Protein AF-A0A7V9EEK0-F1 (afdb_monomer_lite)

Radius of gyration: 35.32 Å; chains: 1; bounding box: 116×61×82 Å

Foldseek 3Di:
DDPVVVVVCVVVVVVVVVVVVVPDDPLCPVLVVLLVQLVVLCLLVVLVVCLVVDDDDVRNVVSVVSNVVSVCSNVVSVVVSVVSVVVVDDDPDPDPDPPDDDDDDDDDDDDDDDDDDDDDDDDDDDDDDDDDDDDDDDDDDDDDDDDDDDDDDDDDD

pLDDT: mean 72.4, std 27.52, range [26.73, 98.38]

Secondary structure (DSSP, 8-state):
--HHHHHHHHHHHHHHHHHHHTTS-GGGHHHHHHHHHHHHTTHHHHHHHHTTT--SHHHHHHHHHHHHHHHHHHHHHHHHHHHHHHTTSPPPPPPPPP--PPPP-----------------------------------------------------

Structure (mmCIF, N/CA/C/O backbone):
data_AF-A0A7V9EEK0-F1
#
_entry.id   AF-A0A7V9EEK0-F1
#
loop_
_atom_site.group_PDB
_atom_site.id
_atom_site.type_symbol
_atom_site.label_atom_id
_atom_site.label_alt_id
_atom_site.label_comp_id
_atom_site.label_asym_id
_atom_site.label_entity_id
_atom_site.label_seq_id
_atom_site.pdbx_PDB_ins_code
_atom_site.Cartn_x
_atom_site.Cartn_y
_atom_site.Cartn_z
_atom_site.occupancy
_atom_site.B_iso_or_equiv
_atom_site.auth_seq_id
_atom_site.auth_comp_id
_atom_site.auth_asym_id
_atom_site.auth_atom_id
_atom_site.pdbx_PDB_model_num
ATOM 1 N N . MET A 1 1 ? 1.071 17.634 -13.348 1.00 85.44 1 MET A N 1
ATOM 2 C CA . MET A 1 1 ? 1.020 18.712 -12.341 1.00 85.44 1 MET A CA 1
ATOM 3 C C . MET A 1 1 ? 2.396 19.355 -12.328 1.00 85.44 1 MET A C 1
ATOM 5 O O . MET A 1 1 ? 3.313 18.774 -12.892 1.00 85.44 1 MET A O 1
ATOM 9 N N . ASP A 1 2 ? 2.545 20.562 -11.810 1.00 95.94 2 ASP A N 1
ATOM 10 C CA . ASP A 1 2 ? 3.859 21.163 -11.578 1.00 95.94 2 ASP A CA 1
ATOM 11 C C . ASP A 1 2 ? 4.469 20.650 -10.260 1.00 95.94 2 ASP A C 1
ATOM 13 O O . ASP A 1 2 ? 3.749 20.216 -9.359 1.00 95.94 2 ASP A O 1
ATOM 17 N N . LEU A 1 3 ? 5.802 20.706 -10.142 1.00 96.94 3 LEU A N 1
ATOM 18 C CA . LEU A 1 3 ? 6.553 20.163 -8.998 1.00 96.94 3 LEU A CA 1
ATOM 19 C C . LEU A 1 3 ? 6.082 20.736 -7.651 1.00 96.94 3 LEU A C 1
ATOM 21 O O . LEU A 1 3 ? 6.013 20.016 -6.656 1.00 96.94 3 LEU A O 1
ATOM 25 N N . LEU A 1 4 ? 5.736 22.028 -7.614 1.00 97.50 4 LEU A N 1
ATOM 26 C CA . LEU A 1 4 ? 5.205 22.667 -6.408 1.00 97.50 4 LEU A CA 1
ATOM 27 C C . LEU A 1 4 ? 3.888 22.024 -5.967 1.00 97.50 4 LEU A C 1
ATOM 29 O O . LEU A 1 4 ? 3.700 21.787 -4.775 1.00 97.50 4 LEU A O 1
ATOM 33 N N . THR A 1 5 ? 3.008 21.688 -6.911 1.00 97.50 5 THR A N 1
ATOM 34 C CA . THR A 1 5 ? 1.750 20.994 -6.618 1.00 97.50 5 THR A CA 1
ATOM 35 C C . THR A 1 5 ? 1.994 19.561 -6.147 1.00 97.50 5 THR A C 1
ATOM 37 O O . THR A 1 5 ? 1.349 19.125 -5.200 1.00 97.50 5 THR A O 1
ATOM 40 N N . GLU A 1 6 ? 2.942 18.830 -6.739 1.00 97.12 6 GLU A N 1
ATOM 41 C CA . GLU A 1 6 ? 3.287 17.462 -6.308 1.00 97.12 6 GLU A CA 1
ATOM 42 C C . GLU A 1 6 ? 3.819 17.434 -4.869 1.00 97.12 6 GLU A C 1
ATOM 44 O O . GLU A 1 6 ? 3.372 16.629 -4.051 1.00 97.12 6 GLU A O 1
ATOM 49 N N . ILE A 1 7 ? 4.714 18.368 -4.534 1.00 98.19 7 ILE A N 1
ATOM 50 C CA . ILE A 1 7 ? 5.227 18.542 -3.171 1.00 98.19 7 ILE A CA 1
ATOM 51 C C . ILE A 1 7 ? 4.104 18.971 -2.223 1.00 98.19 7 ILE A C 1
ATOM 53 O O . ILE A 1 7 ? 4.004 18.440 -1.118 1.00 98.19 7 ILE A O 1
ATOM 57 N N . ALA A 1 8 ? 3.231 19.892 -2.640 1.00 97.75 8 ALA A N 1
ATOM 58 C CA . ALA A 1 8 ? 2.092 20.309 -1.828 1.00 97.75 8 ALA A CA 1
ATOM 59 C C . ALA A 1 8 ? 1.155 19.130 -1.521 1.00 97.75 8 ALA A C 1
ATOM 61 O O . ALA A 1 8 ? 0.773 18.946 -0.367 1.00 97.75 8 ALA A O 1
ATOM 62 N N . VAL A 1 9 ? 0.831 18.293 -2.514 1.00 97.69 9 VAL A N 1
ATOM 63 C CA . VAL A 1 9 ? 0.007 17.085 -2.330 1.00 97.69 9 VAL A CA 1
ATOM 64 C C . VAL A 1 9 ? 0.696 16.080 -1.408 1.00 97.69 9 VAL A C 1
ATOM 66 O O . VAL A 1 9 ? 0.040 15.533 -0.524 1.00 97.69 9 VAL A O 1
ATOM 69 N N . LEU A 1 10 ? 2.006 15.865 -1.562 1.00 97.62 10 LEU A N 1
ATOM 70 C CA . LEU A 1 10 ? 2.782 14.987 -0.683 1.00 97.62 10 LEU A CA 1
ATOM 71 C C . LEU A 1 10 ? 2.722 15.458 0.776 1.00 97.62 10 LEU A C 1
ATOM 73 O O . LEU A 1 10 ? 2.404 14.672 1.668 1.00 97.62 10 LEU A O 1
ATOM 77 N N . ILE A 1 11 ? 3.005 16.741 1.016 1.00 98.38 11 ILE A N 1
ATOM 78 C CA . ILE A 1 11 ? 3.042 17.324 2.360 1.00 98.38 11 ILE A CA 1
ATOM 79 C C . ILE A 1 11 ? 1.647 17.304 2.986 1.00 98.38 11 ILE A C 1
ATOM 81 O O . ILE A 1 11 ? 1.478 16.791 4.091 1.00 98.38 11 ILE A O 1
ATOM 85 N N . LEU A 1 12 ? 0.631 17.814 2.284 1.00 98.38 12 LEU A N 1
ATOM 86 C CA . LEU A 1 12 ? -0.741 17.836 2.794 1.00 98.38 12 LEU A CA 1
ATOM 87 C C . LEU A 1 12 ? -1.280 16.420 3.023 1.00 98.38 12 LEU A C 1
ATOM 89 O O . LEU A 1 12 ? -1.908 16.170 4.049 1.00 98.38 12 LEU A O 1
ATOM 93 N N . GLY A 1 13 ? -0.989 15.480 2.122 1.00 98.06 13 GLY A N 1
ATOM 94 C CA . GLY A 1 13 ? -1.340 14.072 2.288 1.00 98.06 13 GLY A CA 1
ATOM 95 C C . GLY A 1 13 ? -0.696 13.447 3.528 1.00 98.06 13 GLY A C 1
ATOM 96 O O . GLY A 1 13 ? -1.374 12.748 4.279 1.00 98.06 13 GLY A O 1
ATOM 97 N N . ALA A 1 14 ? 0.580 13.746 3.795 1.00 97.88 14 ALA A N 1
ATOM 98 C CA . ALA A 1 14 ? 1.273 13.285 4.996 1.00 97.88 14 ALA A CA 1
ATOM 99 C C . ALA A 1 14 ? 0.660 13.865 6.284 1.00 97.88 14 ALA A C 1
ATOM 101 O O . ALA A 1 14 ? 0.422 13.116 7.232 1.00 97.88 14 ALA A O 1
ATOM 102 N N . PHE A 1 15 ? 0.335 15.165 6.306 1.00 98.25 15 PHE A N 1
ATOM 103 C CA . PHE A 1 15 ? -0.361 15.795 7.437 1.00 98.25 15 PHE A CA 1
ATOM 104 C C . PHE A 1 15 ? -1.730 15.161 7.697 1.00 98.25 15 PHE A C 1
ATOM 106 O O . PHE A 1 15 ? -2.058 14.853 8.842 1.00 98.25 15 PHE A O 1
ATOM 113 N N . VAL A 1 16 ? -2.516 14.915 6.644 1.00 98.12 16 VAL A N 1
ATOM 114 C CA . VAL A 1 16 ? -3.809 14.225 6.765 1.00 98.12 16 VAL A CA 1
ATOM 115 C C . VAL A 1 16 ? -3.617 12.811 7.317 1.00 98.12 16 VAL A C 1
ATOM 117 O O . VAL A 1 16 ? -4.344 12.409 8.223 1.00 98.12 16 VAL A O 1
ATOM 120 N N . GLY A 1 17 ? -2.618 12.071 6.828 1.00 96.06 17 GLY A N 1
ATOM 121 C CA . GLY A 1 17 ? -2.284 10.743 7.345 1.00 96.06 17 GLY A CA 1
ATOM 122 C C . GLY A 1 17 ? -1.957 10.759 8.841 1.00 96.06 17 GLY A C 1
ATOM 123 O O . GLY A 1 17 ? -2.509 9.960 9.597 1.00 96.06 17 GLY A O 1
ATOM 124 N N . PHE A 1 18 ? -1.122 11.702 9.282 1.00 96.94 18 PHE A N 1
ATOM 125 C CA . PHE A 1 18 ? -0.769 11.878 10.692 1.00 96.94 18 PHE A CA 1
ATOM 126 C C . PHE A 1 18 ? -1.993 12.178 11.570 1.00 96.94 18 PHE A C 1
ATOM 128 O O . PHE A 1 18 ? -2.198 11.525 12.596 1.00 96.94 18 PHE A O 1
ATOM 135 N N . GLU A 1 19 ? -2.837 13.122 11.154 1.00 97.44 19 GLU A N 1
ATOM 136 C CA . GLU A 1 19 ? -4.016 13.544 11.916 1.00 97.44 19 GLU A CA 1
ATOM 137 C C . GLU A 1 19 ? -5.056 12.420 12.051 1.00 97.44 19 GLU A C 1
ATOM 139 O O . GLU A 1 19 ? -5.688 12.265 13.098 1.00 97.44 19 GLU A O 1
ATOM 144 N N . VAL A 1 20 ? -5.238 11.621 10.994 1.00 96.50 20 VAL A N 1
ATOM 145 C CA . VAL A 1 20 ? -6.176 10.490 10.988 1.00 96.50 20 VAL A CA 1
ATOM 146 C C . VAL A 1 20 ? -5.670 9.352 11.877 1.00 96.50 20 VAL A C 1
ATOM 148 O O . VAL A 1 20 ? -6.438 8.826 12.684 1.00 96.50 20 VAL A O 1
ATOM 151 N N . ILE A 1 21 ? -4.387 8.984 11.775 1.00 95.50 21 ILE A N 1
ATOM 152 C CA . ILE A 1 21 ? -3.801 7.894 12.575 1.00 95.50 21 ILE A CA 1
ATOM 153 C C . ILE A 1 21 ? -3.747 8.266 14.062 1.00 95.50 21 ILE A C 1
ATOM 155 O O . ILE A 1 21 ? -3.970 7.412 14.913 1.00 95.50 21 ILE A O 1
ATOM 159 N N . SER A 1 22 ? -3.538 9.540 14.396 1.00 96.00 22 SER A N 1
ATOM 160 C CA . SER A 1 22 ? -3.490 9.999 15.793 1.00 96.00 22 SER A CA 1
ATOM 161 C C . SER A 1 22 ? -4.825 9.861 16.544 1.00 96.00 22 SER A C 1
ATOM 163 O O . SER A 1 22 ? -4.856 9.981 17.766 1.00 96.00 22 SER A O 1
ATOM 165 N N . LYS A 1 23 ? -5.937 9.612 15.838 1.00 96.38 23 LYS A N 1
ATOM 166 C CA . LYS A 1 23 ? -7.296 9.554 16.409 1.00 96.38 23 LYS A CA 1
ATOM 167 C C . LYS A 1 23 ? -7.901 8.153 16.457 1.00 96.38 23 LYS A C 1
ATOM 169 O O . LYS A 1 23 ? -9.058 8.012 16.855 1.00 96.38 23 LYS A O 1
ATOM 174 N N . ILE A 1 24 ? -7.172 7.119 16.038 1.00 95.50 24 ILE A N 1
ATOM 175 C CA . ILE A 1 24 ? -7.690 5.749 16.106 1.00 95.50 24 ILE A CA 1
ATOM 176 C C . ILE A 1 24 ? -7.543 5.161 17.522 1.00 95.50 24 ILE A C 1
ATOM 178 O O . ILE A 1 24 ? -6.525 5.379 18.173 1.00 95.50 24 ILE A O 1
ATOM 182 N N . PRO A 1 25 ? -8.537 4.404 18.022 1.00 94.38 25 PRO A N 1
ATOM 183 C CA . PRO A 1 25 ? -8.457 3.757 19.329 1.00 94.38 25 PRO A CA 1
ATOM 184 C C . PRO A 1 25 ? -7.437 2.611 19.332 1.00 94.38 25 PRO A C 1
ATOM 186 O O . PRO A 1 25 ? -7.226 1.951 18.312 1.00 94.38 25 PRO A O 1
ATOM 189 N N . ASN A 1 26 ? -6.893 2.291 20.512 1.00 92.56 26 ASN A N 1
ATOM 190 C CA . ASN A 1 26 ? -5.838 1.280 20.651 1.00 92.56 26 ASN A CA 1
ATOM 191 C C . ASN A 1 26 ? -6.232 -0.114 20.139 1.00 92.56 26 ASN A C 1
ATOM 193 O O . ASN A 1 26 ? -5.390 -0.863 19.646 1.00 92.56 26 ASN A O 1
ATOM 197 N N . THR A 1 27 ? -7.521 -0.452 20.207 1.00 92.44 27 THR A N 1
ATOM 198 C CA . THR A 1 27 ? -8.072 -1.716 19.698 1.00 92.44 27 THR A CA 1
ATOM 199 C C . THR A 1 27 ? -7.919 -1.872 18.185 1.00 92.44 27 THR A C 1
ATOM 201 O O . THR A 1 27 ? -7.933 -2.994 17.685 1.00 92.44 27 THR A O 1
ATOM 204 N N . LEU A 1 28 ? -7.754 -0.769 17.449 1.00 94.62 28 LEU A N 1
ATOM 205 C CA . LEU A 1 28 ? -7.640 -0.759 15.996 1.00 94.62 28 LEU A CA 1
ATOM 206 C C . LEU A 1 28 ? -6.204 -0.589 15.488 1.00 94.62 28 LEU A C 1
ATOM 208 O O . LEU A 1 28 ? -6.021 -0.654 14.277 1.00 94.62 28 LEU A O 1
ATOM 212 N N . HIS A 1 29 ? -5.177 -0.457 16.339 1.00 94.19 29 HIS A N 1
ATOM 213 C CA . HIS A 1 29 ? -3.791 -0.347 15.852 1.00 94.19 29 HIS A CA 1
ATOM 214 C C . HIS A 1 29 ? -3.356 -1.566 15.032 1.00 94.19 29 HIS A C 1
ATOM 216 O O . HIS A 1 29 ? -2.754 -1.407 13.974 1.00 94.19 29 HIS A O 1
ATOM 222 N N . THR A 1 30 ? -3.689 -2.780 15.477 1.00 94.06 30 THR A N 1
ATOM 223 C CA . THR A 1 30 ? -3.309 -4.014 14.771 1.00 94.06 30 THR A CA 1
ATOM 224 C C . THR A 1 30 ? -4.090 -4.208 13.462 1.00 94.06 30 THR A C 1
ATOM 226 O O . THR A 1 30 ? -3.451 -4.434 12.432 1.00 94.06 30 THR A O 1
ATOM 229 N N . PRO A 1 31 ? -5.430 -4.044 13.426 1.00 93.44 31 PRO A N 1
ATOM 230 C CA . PRO A 1 31 ? -6.162 -3.986 12.161 1.00 93.44 31 PRO A CA 1
ATOM 231 C C . PRO A 1 31 ? -5.669 -2.878 11.220 1.00 93.44 31 PRO A C 1
ATOM 233 O O . PRO A 1 31 ? -5.528 -3.121 10.025 1.00 93.44 31 PRO A O 1
ATOM 236 N N . LEU A 1 32 ? -5.361 -1.683 11.740 1.00 94.81 32 LEU A N 1
ATOM 237 C CA . LEU A 1 32 ? -4.847 -0.567 10.942 1.00 94.81 32 LEU A CA 1
ATOM 238 C C . LEU A 1 32 ? -3.476 -0.899 10.343 1.00 94.81 32 LEU A C 1
ATOM 240 O O . LEU A 1 32 ? -3.247 -0.628 9.170 1.00 94.81 32 LEU A O 1
ATOM 244 N N . MET A 1 33 ? -2.589 -1.519 11.121 1.00 93.75 33 MET A N 1
ATOM 245 C CA . MET A 1 33 ? -1.275 -1.963 10.654 1.00 93.75 33 MET A CA 1
ATOM 246 C C . MET A 1 33 ? -1.390 -2.964 9.493 1.00 93.75 33 MET A C 1
ATOM 248 O O . MET A 1 33 ? -0.621 -2.898 8.538 1.00 93.75 33 MET A O 1
ATOM 252 N N . SER A 1 34 ? -2.370 -3.871 9.535 1.00 94.56 34 SER A N 1
ATOM 253 C CA . SER A 1 34 ? -2.660 -4.770 8.411 1.00 94.56 34 SER A CA 1
ATOM 254 C C . SER A 1 34 ? -3.272 -4.026 7.216 1.00 94.56 34 SER A C 1
ATOM 256 O O . SER A 1 34 ? -2.915 -4.287 6.066 1.00 94.56 34 SER A O 1
ATOM 258 N N . ALA A 1 35 ? -4.164 -3.066 7.469 1.00 94.25 35 ALA A N 1
ATOM 259 C CA . ALA A 1 35 ? -4.811 -2.284 6.419 1.00 94.25 35 ALA A CA 1
ATOM 260 C C . ALA A 1 35 ? -3.801 -1.441 5.623 1.00 94.25 35 ALA A C 1
ATOM 262 O O . ALA A 1 35 ? -3.869 -1.388 4.395 1.00 94.25 35 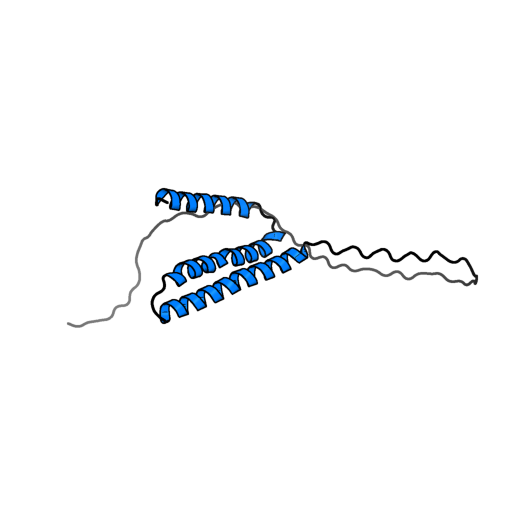ALA A O 1
ATOM 263 N N . THR A 1 36 ? -2.825 -0.818 6.292 1.00 95.38 36 THR A N 1
ATOM 264 C CA . THR A 1 36 ? -1.776 -0.040 5.615 1.00 95.38 36 THR A CA 1
ATOM 265 C C . THR A 1 36 ? -0.865 -0.915 4.758 1.00 95.38 36 THR A C 1
ATOM 267 O O . THR A 1 36 ? -0.410 -0.455 3.709 1.00 95.38 36 THR A O 1
ATOM 270 N N . ASN A 1 37 ? -0.673 -2.189 5.120 1.00 94.81 37 ASN A N 1
ATOM 271 C CA . ASN A 1 37 ? 0.010 -3.151 4.257 1.00 94.81 37 ASN A CA 1
ATOM 272 C C . ASN A 1 37 ? -0.749 -3.347 2.929 1.00 94.81 37 ASN A C 1
ATOM 274 O O . ASN A 1 37 ? -0.149 -3.211 1.867 1.00 94.81 37 ASN A O 1
ATOM 278 N N . ALA A 1 38 ? -2.076 -3.523 2.970 1.00 94.69 38 ALA A N 1
ATOM 279 C CA . ALA A 1 38 ? -2.902 -3.631 1.759 1.00 94.69 38 ALA A CA 1
ATOM 280 C C . ALA A 1 38 ? -2.824 -2.374 0.867 1.00 94.69 38 ALA A C 1
ATOM 282 O O . ALA A 1 38 ? -2.751 -2.480 -0.359 1.00 94.69 38 ALA A O 1
ATOM 283 N N . ILE A 1 39 ? -2.796 -1.179 1.475 1.00 95.62 39 ILE A N 1
ATOM 284 C CA . ILE A 1 39 ? -2.702 0.109 0.762 1.00 95.62 39 ILE A CA 1
ATOM 285 C C . ILE A 1 39 ? -1.358 0.254 0.037 1.00 95.62 39 ILE A C 1
ATOM 287 O O . ILE A 1 39 ? -1.311 0.761 -1.086 1.00 95.62 39 ILE A O 1
ATOM 291 N N . HIS A 1 40 ? -0.263 -0.240 0.626 1.00 95.38 40 HIS A N 1
ATOM 292 C CA . HIS A 1 40 ? 1.044 -0.252 -0.036 1.00 95.38 40 HIS A CA 1
ATOM 293 C C . HIS A 1 40 ? 1.050 -1.088 -1.333 1.00 95.38 40 HIS A C 1
ATOM 295 O O . HIS A 1 40 ? 1.913 -0.911 -2.193 1.00 95.38 40 HIS A O 1
ATOM 301 N N . GLY A 1 41 ? 0.030 -1.922 -1.549 1.00 95.25 41 GLY A N 1
ATOM 302 C CA . GLY A 1 41 ? -0.238 -2.595 -2.815 1.00 95.25 41 GLY A CA 1
ATOM 303 C C . GLY A 1 41 ? -0.409 -1.675 -4.036 1.00 95.25 41 GLY A C 1
ATOM 304 O O . GLY A 1 41 ? -0.464 -2.184 -5.153 1.00 95.25 41 GLY A O 1
ATOM 305 N N . ILE A 1 42 ? -0.416 -0.341 -3.880 1.00 96.25 42 ILE A N 1
ATOM 306 C CA . ILE A 1 42 ? -0.404 0.646 -4.980 1.00 96.25 42 ILE A CA 1
ATOM 307 C C . ILE A 1 42 ? 0.721 0.425 -6.007 1.00 96.25 42 ILE A C 1
ATOM 309 O O . ILE A 1 42 ? 0.582 0.801 -7.170 1.00 96.25 42 ILE A O 1
ATOM 313 N N . VAL A 1 43 ? 1.806 -0.254 -5.623 1.00 95.38 43 VAL A N 1
ATOM 314 C CA . VAL A 1 43 ? 2.876 -0.682 -6.543 1.00 95.38 43 VAL A CA 1
ATOM 315 C C . VAL A 1 43 ? 2.325 -1.499 -7.725 1.00 95.38 43 VAL A C 1
ATOM 317 O O . VAL A 1 43 ? 2.844 -1.395 -8.837 1.00 95.38 43 VAL A O 1
ATOM 320 N N . LEU A 1 44 ? 1.226 -2.240 -7.525 1.00 97.50 44 LEU A N 1
ATOM 321 C CA . LEU A 1 44 ? 0.483 -2.930 -8.585 1.00 97.50 44 LEU A CA 1
ATOM 322 C C . LEU A 1 44 ? 0.090 -1.981 -9.725 1.00 97.50 44 LEU A C 1
ATOM 324 O O . LEU A 1 44 ? 0.283 -2.310 -10.895 1.00 97.50 44 LEU A O 1
ATOM 328 N N . LEU A 1 45 ? -0.443 -0.803 -9.384 1.00 97.31 45 LEU A N 1
ATOM 329 C CA . LEU A 1 45 ? -0.853 0.211 -10.355 1.00 97.31 45 LEU A CA 1
ATOM 330 C C . LEU A 1 45 ? 0.353 0.738 -11.135 1.00 97.31 45 LEU A C 1
ATOM 332 O O . LEU A 1 45 ? 0.277 0.867 -12.352 1.00 97.31 45 LEU A O 1
ATOM 336 N N . GLY A 1 46 ? 1.481 0.969 -10.457 1.00 95.88 46 GLY A N 1
ATOM 337 C CA . GLY A 1 46 ? 2.730 1.361 -11.113 1.00 95.88 46 GLY A CA 1
ATOM 338 C C . GLY A 1 46 ? 3.197 0.324 -12.139 1.00 95.88 46 GLY A C 1
ATOM 339 O O . GLY A 1 46 ? 3.498 0.671 -13.279 1.00 95.88 46 GLY A O 1
ATOM 340 N N . GLY A 1 47 ? 3.177 -0.961 -11.772 1.00 96.12 47 GLY A N 1
ATOM 341 C CA . GLY A 1 47 ? 3.513 -2.053 -12.690 1.00 96.12 47 GLY A CA 1
ATOM 342 C C . GLY A 1 47 ? 2.566 -2.136 -13.892 1.00 96.12 47 GLY A C 1
ATOM 343 O O . GLY A 1 47 ? 3.020 -2.305 -15.023 1.00 96.12 47 GLY A O 1
ATOM 344 N N . LEU A 1 48 ? 1.261 -1.966 -13.661 1.00 96.75 48 LEU A N 1
ATOM 345 C CA . LEU A 1 48 ? 0.239 -2.012 -14.709 1.00 96.75 48 LEU A CA 1
ATOM 346 C C . LEU A 1 48 ? 0.345 -0.838 -15.694 1.00 96.75 48 LEU A C 1
ATOM 348 O O . LEU A 1 48 ? 0.094 -1.018 -16.882 1.00 96.75 48 LEU A O 1
ATOM 352 N N . LEU A 1 49 ? 0.735 0.348 -15.222 1.00 96.56 49 LEU A N 1
ATOM 353 C CA . LEU A 1 49 ? 0.947 1.511 -16.086 1.00 96.56 49 LEU A CA 1
ATOM 354 C C . LEU A 1 49 ? 2.178 1.330 -16.985 1.00 96.56 49 LEU A C 1
ATOM 356 O O . LEU A 1 49 ? 2.119 1.619 -18.175 1.00 96.56 49 LEU A O 1
ATOM 360 N N . VAL A 1 50 ? 3.277 0.800 -16.442 1.00 96.19 50 VAL A N 1
ATOM 361 C CA . VAL A 1 50 ? 4.563 0.722 -17.159 1.00 96.19 50 VAL A CA 1
ATOM 362 C C . VAL A 1 50 ? 4.658 -0.501 -18.087 1.00 96.19 50 VAL A C 1
ATOM 364 O O . VAL A 1 50 ? 5.402 -0.477 -19.067 1.00 96.19 50 VAL A O 1
ATOM 367 N N . ILE A 1 51 ? 3.894 -1.576 -17.849 1.00 96.06 51 ILE A N 1
ATOM 368 C CA . ILE A 1 51 ? 3.977 -2.804 -18.669 1.00 96.06 51 ILE A CA 1
ATOM 369 C C . ILE A 1 51 ? 3.571 -2.605 -20.132 1.00 96.06 51 ILE A C 1
ATOM 371 O O . ILE A 1 51 ? 4.089 -3.308 -21.003 1.00 96.06 51 ILE A O 1
ATOM 375 N N . ALA A 1 52 ? 2.689 -1.641 -20.412 1.00 92.25 52 ALA A N 1
ATOM 376 C CA . ALA A 1 52 ? 2.273 -1.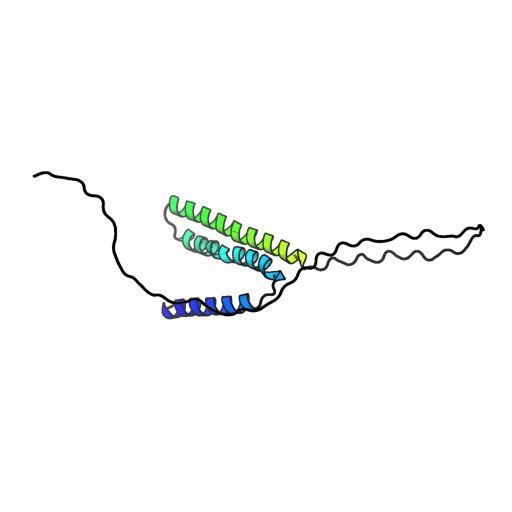307 -21.771 1.00 92.25 52 ALA A CA 1
ATOM 377 C C . ALA A 1 52 ? 3.420 -0.701 -22.600 1.00 92.25 52 ALA A C 1
ATOM 379 O O . ALA A 1 52 ? 3.514 -0.949 -23.801 1.00 92.25 52 ALA A O 1
ATOM 380 N N . GLU A 1 53 ? 4.315 0.040 -21.950 1.00 94.62 53 GLU A N 1
ATOM 381 C CA . GLU A 1 53 ? 5.448 0.728 -22.579 1.00 94.62 53 GLU A CA 1
ATOM 382 C C . GLU A 1 53 ? 6.739 -0.109 -22.537 1.00 94.62 53 GLU A C 1
ATOM 384 O O . GLU A 1 53 ? 7.722 0.197 -23.212 1.00 94.62 53 GLU A O 1
ATOM 389 N N . ALA A 1 54 ? 6.749 -1.199 -21.765 1.00 94.81 54 ALA A N 1
ATOM 390 C CA . ALA A 1 54 ? 7.929 -2.019 -21.554 1.00 94.81 54 ALA A CA 1
ATOM 391 C C . ALA A 1 54 ? 8.393 -2.740 -22.831 1.00 94.81 54 ALA A C 1
ATOM 393 O O . ALA A 1 54 ? 7.745 -3.663 -23.342 1.00 94.81 54 ALA A O 1
ATOM 394 N N . SER A 1 55 ? 9.589 -2.383 -23.299 1.00 93.62 55 SER A N 1
ATOM 395 C CA . SER A 1 55 ? 10.286 -3.071 -24.384 1.00 93.62 55 SER A CA 1
ATOM 396 C C . SER A 1 55 ? 11.257 -4.127 -23.850 1.00 93.62 55 SER A C 1
ATOM 398 O O . SER A 1 55 ? 12.022 -3.871 -22.920 1.00 93.62 55 SER A O 1
ATOM 400 N N . GLY A 1 56 ? 11.278 -5.296 -24.490 1.00 95.25 56 GLY A N 1
ATOM 401 C CA . GLY A 1 56 ? 12.205 -6.381 -24.167 1.00 95.25 56 GLY A CA 1
ATOM 402 C C . GLY A 1 56 ? 11.638 -7.420 -23.198 1.00 95.25 56 GLY A C 1
ATOM 403 O O . GLY A 1 56 ? 10.783 -7.142 -22.358 1.00 95.25 56 GLY A O 1
ATOM 404 N N . PHE A 1 57 ? 12.121 -8.656 -23.340 1.00 95.44 57 PHE A N 1
ATOM 405 C CA . PHE A 1 57 ? 11.641 -9.800 -22.564 1.00 95.44 57 PHE A CA 1
ATOM 406 C C . PHE A 1 57 ? 11.907 -9.641 -21.061 1.00 95.44 57 PHE A C 1
ATOM 408 O O . PHE A 1 57 ? 11.008 -9.855 -20.254 1.00 95.44 57 PHE A O 1
ATOM 415 N N . PHE A 1 58 ? 13.116 -9.213 -20.688 1.00 96.75 58 PHE A N 1
ATOM 416 C CA . PHE A 1 58 ? 13.523 -9.091 -19.287 1.00 96.75 58 PHE A CA 1
ATOM 417 C C . PHE A 1 58 ? 12.691 -8.053 -18.515 1.00 96.75 58 PHE A C 1
ATOM 419 O O . PHE A 1 58 ? 12.195 -8.345 -17.430 1.00 96.75 58 PHE A O 1
ATOM 426 N N . SER A 1 59 ? 12.453 -6.878 -19.108 1.00 96.31 59 SER A N 1
ATOM 427 C CA . SER A 1 59 ? 11.618 -5.823 -18.520 1.00 96.31 59 SER A CA 1
ATOM 428 C C . SER A 1 59 ? 10.179 -6.291 -18.304 1.00 96.31 59 SER A C 1
ATOM 430 O O . SER A 1 59 ? 9.619 -6.103 -17.226 1.00 96.31 59 SER A O 1
ATOM 432 N N . LYS A 1 60 ? 9.589 -6.964 -19.303 1.00 95.94 60 LYS A N 1
ATOM 433 C CA . LYS A 1 60 ? 8.243 -7.540 -19.180 1.00 95.94 60 LYS A CA 1
ATOM 434 C C . LYS A 1 60 ? 8.182 -8.611 -18.098 1.00 95.94 60 LYS A C 1
ATOM 436 O O . LYS A 1 60 ? 7.225 -8.630 -17.334 1.00 95.94 60 LYS A O 1
ATOM 441 N N . LEU A 1 61 ? 9.199 -9.467 -18.004 1.00 97.38 61 LEU A N 1
ATOM 442 C CA . LEU A 1 61 ? 9.259 -10.508 -16.983 1.00 97.38 61 LEU A CA 1
ATOM 443 C C . LEU A 1 61 ? 9.279 -9.910 -15.570 1.00 97.38 61 LEU A C 1
ATOM 445 O O . LEU A 1 61 ? 8.481 -10.319 -14.731 1.00 97.38 61 LEU A O 1
ATOM 449 N N . ILE A 1 62 ? 10.125 -8.905 -15.320 1.00 97.19 62 ILE A N 1
ATOM 450 C CA . ILE A 1 62 ? 10.166 -8.208 -14.026 1.00 97.19 62 ILE A CA 1
ATOM 451 C C . ILE A 1 62 ? 8.822 -7.550 -13.713 1.00 97.19 62 ILE A C 1
ATOM 453 O O . ILE A 1 62 ? 8.351 -7.650 -12.585 1.00 97.19 62 ILE A O 1
ATOM 457 N N . LEU A 1 63 ? 8.178 -6.911 -14.692 1.00 97.44 63 LEU A N 1
ATOM 458 C CA . LEU A 1 63 ? 6.885 -6.259 -14.477 1.00 97.44 63 LEU A CA 1
ATOM 459 C C . LEU A 1 63 ? 5.766 -7.261 -14.193 1.00 97.44 63 LEU A C 1
ATOM 461 O O . LEU A 1 63 ? 4.947 -7.009 -13.317 1.00 97.44 63 LEU A O 1
ATOM 465 N N . VAL A 1 64 ? 5.755 -8.418 -14.858 1.00 97.19 64 VAL A N 1
ATOM 466 C CA . VAL A 1 64 ? 4.818 -9.506 -14.536 1.00 97.19 64 VAL A CA 1
ATOM 467 C C . VAL A 1 64 ? 5.021 -9.978 -13.096 1.00 97.19 64 VAL A C 1
ATOM 469 O O . VAL A 1 64 ? 4.048 -10.134 -12.360 1.00 97.19 64 VAL A O 1
ATOM 472 N N . VAL A 1 65 ? 6.274 -10.149 -12.668 1.00 97.56 65 VAL A N 1
ATOM 473 C CA . VAL A 1 65 ? 6.601 -10.507 -11.282 1.00 97.56 65 VAL A CA 1
ATOM 474 C C . VAL A 1 65 ? 6.144 -9.407 -10.315 1.00 97.56 65 VAL A C 1
ATOM 476 O O . VAL A 1 65 ? 5.460 -9.704 -9.339 1.00 97.56 65 VAL A O 1
ATOM 479 N N . ALA A 1 66 ? 6.431 -8.136 -10.603 1.00 96.81 66 ALA A N 1
ATOM 480 C CA . ALA A 1 66 ? 6.013 -7.000 -9.782 1.00 96.81 66 ALA A CA 1
ATOM 481 C C . ALA A 1 66 ? 4.483 -6.907 -9.646 1.00 96.81 66 ALA A C 1
ATOM 483 O O . ALA A 1 66 ? 3.975 -6.706 -8.544 1.00 96.81 66 ALA A O 1
ATOM 484 N N . ILE A 1 67 ? 3.742 -7.116 -10.737 1.00 97.81 67 ILE A N 1
ATOM 485 C CA . ILE A 1 67 ? 2.273 -7.162 -10.743 1.00 97.81 67 ILE A CA 1
ATOM 486 C C . ILE A 1 67 ? 1.769 -8.337 -9.899 1.00 97.81 67 ILE A C 1
ATOM 488 O O . ILE A 1 67 ? 0.837 -8.165 -9.113 1.00 97.81 67 ILE A O 1
ATOM 492 N N . ALA A 1 68 ? 2.386 -9.518 -10.001 1.00 97.81 68 ALA A N 1
ATOM 493 C CA . ALA A 1 68 ? 2.014 -10.669 -9.182 1.00 97.81 68 ALA A CA 1
ATOM 494 C C . ALA A 1 68 ? 2.211 -10.385 -7.681 1.00 97.81 68 ALA A C 1
ATOM 496 O O . ALA A 1 68 ? 1.283 -10.575 -6.894 1.00 97.81 68 ALA A O 1
ATOM 497 N N . PHE A 1 69 ? 3.371 -9.851 -7.284 1.00 96.94 69 PHE A N 1
ATOM 498 C CA . PHE A 1 69 ? 3.640 -9.461 -5.895 1.00 96.94 69 PHE A CA 1
ATOM 499 C C . PHE A 1 69 ? 2.709 -8.346 -5.404 1.00 96.94 69 PHE A C 1
ATOM 501 O O . PHE A 1 69 ? 2.189 -8.431 -4.291 1.00 96.94 69 PHE A O 1
ATOM 508 N N . GLY A 1 70 ? 2.441 -7.335 -6.234 1.00 96.94 70 GLY A N 1
ATOM 509 C CA . GLY A 1 70 ? 1.480 -6.277 -5.923 1.00 96.94 70 GLY A CA 1
ATOM 510 C C . GLY A 1 70 ? 0.074 -6.833 -5.695 1.00 96.94 70 GLY A C 1
ATOM 511 O O . GLY A 1 70 ? -0.582 -6.477 -4.720 1.00 96.94 70 GLY A O 1
ATOM 512 N N . THR A 1 71 ? -0.357 -7.777 -6.533 1.00 97.38 71 THR A N 1
ATOM 513 C CA . THR A 1 71 ? -1.659 -8.447 -6.405 1.00 97.38 71 THR A CA 1
ATOM 514 C C . THR A 1 71 ? -1.753 -9.240 -5.101 1.00 97.38 71 THR A C 1
ATOM 516 O O . THR A 1 71 ? -2.750 -9.130 -4.387 1.00 97.38 71 THR A O 1
ATOM 519 N N . ILE A 1 72 ? -0.707 -9.998 -4.752 1.00 97.12 72 ILE A N 1
ATOM 520 C CA . ILE A 1 72 ? -0.640 -10.746 -3.487 1.00 97.12 72 ILE A CA 1
ATOM 521 C C . ILE A 1 72 ? -0.707 -9.796 -2.287 1.00 97.12 72 ILE A C 1
ATOM 523 O O . ILE A 1 72 ? -1.408 -10.100 -1.326 1.00 97.12 72 ILE A O 1
ATOM 527 N N . ASN A 1 73 ? -0.028 -8.647 -2.338 1.00 96.19 73 ASN A N 1
ATOM 528 C CA . ASN A 1 73 ? -0.053 -7.667 -1.254 1.00 96.19 73 ASN A CA 1
ATOM 529 C C . ASN A 1 73 ? -1.462 -7.082 -1.049 1.00 96.19 73 ASN A C 1
ATOM 531 O O . ASN A 1 73 ? -1.991 -7.117 0.061 1.00 96.19 73 ASN A O 1
ATOM 535 N N . VAL A 1 74 ? -2.111 -6.645 -2.134 1.00 96.81 74 VAL A N 1
ATOM 536 C CA . VAL A 1 74 ? -3.487 -6.128 -2.093 1.00 96.81 74 VAL A CA 1
ATOM 537 C C . VAL A 1 74 ? -4.436 -7.183 -1.520 1.00 96.81 74 VAL A C 1
ATOM 539 O O . VAL A 1 74 ? -5.082 -6.950 -0.500 1.00 96.81 74 VAL A O 1
ATOM 542 N N . ILE A 1 75 ? -4.504 -8.365 -2.137 1.00 96.81 75 ILE A N 1
ATOM 543 C CA . ILE A 1 75 ? -5.468 -9.403 -1.745 1.00 96.81 75 ILE A CA 1
ATOM 544 C C . ILE A 1 75 ? -5.162 -9.926 -0.339 1.00 96.81 75 ILE A C 1
ATOM 546 O O . ILE A 1 75 ? -6.055 -9.994 0.502 1.00 96.81 75 ILE A O 1
ATOM 550 N N . GLY A 1 76 ? -3.905 -10.273 -0.061 1.00 95.19 76 GLY A N 1
ATOM 551 C CA . GLY A 1 76 ? -3.486 -10.789 1.240 1.00 95.19 76 GLY A CA 1
ATOM 552 C C . GLY A 1 76 ? -3.717 -9.778 2.361 1.00 95.19 76 GLY A C 1
ATOM 553 O O . GLY A 1 76 ? -4.271 -10.132 3.400 1.00 95.19 76 GLY A O 1
ATOM 554 N N . GLY A 1 77 ? -3.371 -8.510 2.134 1.00 95.00 77 GLY A N 1
ATOM 555 C CA . GLY A 1 77 ? -3.598 -7.435 3.093 1.00 95.00 77 GLY A CA 1
ATOM 556 C C . GLY A 1 77 ? -5.082 -7.212 3.394 1.00 95.00 77 GLY A C 1
ATOM 557 O O . GLY A 1 77 ? -5.453 -7.081 4.562 1.00 95.00 77 GLY A O 1
ATOM 558 N N . PHE A 1 78 ? -5.955 -7.229 2.380 1.00 94.94 78 PHE A N 1
ATOM 559 C CA . PHE A 1 78 ? -7.399 -7.081 2.598 1.00 94.94 78 PHE A CA 1
ATOM 560 C C . PHE A 1 78 ? -8.018 -8.288 3.311 1.00 94.94 78 PHE A C 1
ATOM 562 O O . PHE A 1 78 ? -8.812 -8.091 4.228 1.00 94.94 78 PHE A O 1
ATOM 569 N N . LEU A 1 79 ? -7.622 -9.520 2.972 1.00 95.88 79 LEU A N 1
ATOM 570 C CA . LEU A 1 79 ? -8.132 -10.730 3.632 1.00 95.88 79 LEU A CA 1
ATOM 571 C C . LEU A 1 79 ? -7.741 -10.806 5.114 1.00 95.88 79 LEU A C 1
ATOM 573 O O . LEU A 1 79 ? -8.553 -11.183 5.959 1.00 95.88 79 LEU A O 1
ATOM 577 N N . VAL A 1 80 ? -6.497 -10.448 5.444 1.00 94.44 80 VAL A N 1
ATOM 578 C CA . VAL A 1 80 ? -6.031 -10.436 6.838 1.00 94.44 80 VAL A CA 1
ATOM 579 C C . VAL A 1 80 ? -6.757 -9.351 7.629 1.00 94.44 80 VAL A C 1
ATOM 581 O O . VAL A 1 80 ? -7.251 -9.621 8.724 1.00 94.44 80 VAL A O 1
ATOM 584 N N . THR A 1 81 ? -6.885 -8.153 7.054 1.00 95.06 81 THR A N 1
ATOM 585 C CA . THR A 1 81 ? -7.616 -7.041 7.675 1.00 95.06 81 THR A CA 1
ATOM 586 C C . THR A 1 81 ? -9.082 -7.398 7.923 1.00 95.06 81 THR A C 1
ATOM 588 O O . THR A 1 81 ? -9.582 -7.165 9.019 1.00 95.06 81 THR A O 1
ATOM 591 N N . ASP A 1 82 ? -9.762 -8.017 6.956 1.00 94.06 82 ASP A N 1
ATOM 592 C CA . ASP A 1 82 ? -11.157 -8.450 7.097 1.00 94.06 82 ASP A CA 1
ATOM 593 C C . ASP A 1 82 ? -11.327 -9.470 8.232 1.00 94.06 82 ASP A C 1
ATOM 595 O O . ASP A 1 82 ? -12.160 -9.293 9.122 1.00 94.06 82 ASP A O 1
ATOM 599 N N . ARG A 1 83 ? -10.448 -10.478 8.299 1.00 94.06 83 ARG A N 1
ATOM 600 C CA . ARG A 1 83 ? -10.435 -11.448 9.405 1.00 94.06 83 ARG A CA 1
ATOM 601 C C . ARG A 1 83 ? -10.221 -10.772 10.761 1.00 94.06 83 ARG A C 1
ATOM 603 O O . ARG A 1 83 ? -10.839 -11.179 11.745 1.00 94.06 83 ARG A O 1
ATOM 610 N N . MET A 1 84 ? -9.352 -9.762 10.824 1.00 93.88 84 MET A N 1
ATOM 611 C CA . MET A 1 84 ? -9.123 -8.992 12.048 1.00 93.88 84 MET A CA 1
ATOM 612 C C . MET A 1 84 ? -10.361 -8.185 12.447 1.00 93.88 84 MET A C 1
ATOM 614 O O . MET A 1 84 ? -10.741 -8.188 13.617 1.00 93.88 84 MET A O 1
ATOM 618 N N . LEU A 1 85 ? -11.018 -7.539 11.481 1.00 91.81 85 LEU A N 1
ATOM 619 C CA . LEU A 1 85 ? -12.221 -6.745 11.721 1.00 91.81 85 LEU A CA 1
ATOM 620 C C . LEU A 1 85 ? -13.441 -7.606 12.078 1.00 91.81 85 LEU A C 1
ATOM 622 O O . LEU A 1 85 ? -14.277 -7.191 12.883 1.00 91.81 85 LEU A O 1
ATOM 626 N N . GLY A 1 86 ? -13.506 -8.836 11.567 1.00 88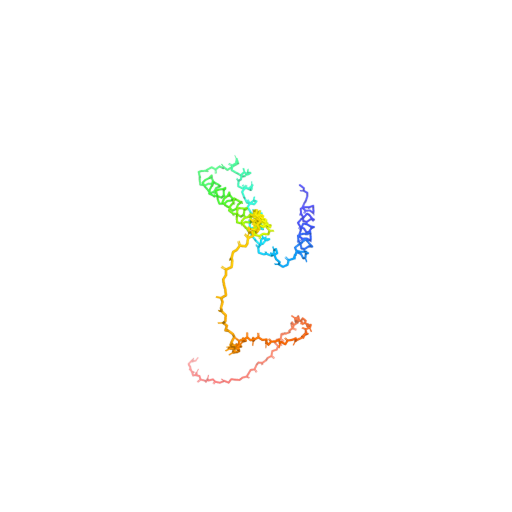.38 86 GLY A N 1
ATOM 627 C CA . GLY A 1 86 ? -14.533 -9.817 11.913 1.00 88.38 86 GLY A CA 1
ATOM 628 C C . GLY A 1 86 ? -14.606 -10.125 13.412 1.00 88.38 86 GLY A C 1
ATOM 629 O O . GLY A 1 86 ? -15.677 -10.453 13.919 1.00 88.38 86 GLY A O 1
ATOM 630 N N . MET A 1 87 ? -13.512 -9.935 14.157 1.00 84.81 87 MET A N 1
ATOM 631 C CA . MET A 1 87 ? -13.479 -10.127 15.612 1.00 84.81 87 MET A CA 1
ATOM 632 C C . MET A 1 87 ? -14.218 -9.030 16.398 1.00 84.81 87 MET A C 1
ATOM 634 O O . MET A 1 87 ? -14.576 -9.253 17.552 1.00 84.81 87 MET A O 1
ATOM 638 N N . PHE A 1 88 ? -14.498 -7.873 15.784 1.00 86.06 88 PHE A N 1
ATOM 639 C CA . PHE A 1 88 ? -15.330 -6.817 16.382 1.00 86.06 88 PHE A CA 1
ATOM 640 C C . PHE A 1 88 ? -16.826 -7.004 16.105 1.00 86.06 88 PHE A C 1
ATOM 642 O O . PHE A 1 88 ? -17.658 -6.281 16.661 1.00 86.06 88 PHE A O 1
ATOM 649 N N . SER A 1 89 ? -17.193 -7.977 15.267 1.00 79.38 89 SER A N 1
ATOM 650 C CA . SER A 1 89 ? -18.593 -8.294 15.000 1.00 79.38 89 SER A CA 1
ATOM 651 C C . SER A 1 89 ? -19.200 -9.020 16.199 1.00 79.38 89 SER A C 1
ATOM 653 O O . SER A 1 89 ? -18.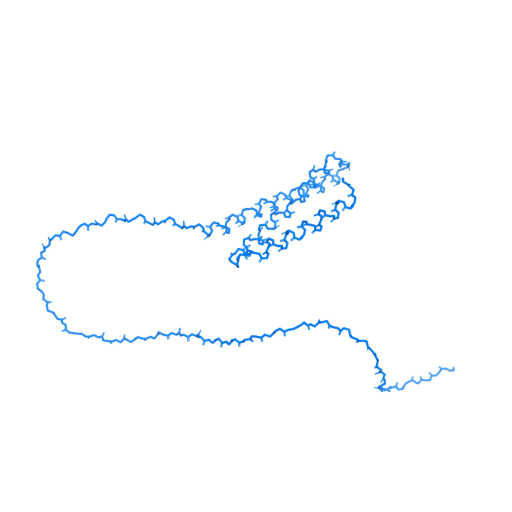689 -10.039 16.663 1.00 79.38 89 SER A O 1
ATOM 655 N N . LYS A 1 90 ? -20.318 -8.504 16.722 1.00 77.00 90 LYS A N 1
ATOM 656 C CA . LYS A 1 90 ? -21.053 -9.159 17.811 1.00 77.00 90 LYS A CA 1
ATOM 657 C C . LYS A 1 90 ? -21.540 -10.528 17.328 1.00 77.00 90 LYS A C 1
ATOM 659 O O . LYS A 1 90 ? -22.283 -10.599 16.350 1.00 77.00 90 LYS A O 1
ATOM 664 N N . LYS A 1 91 ? -21.155 -11.605 18.024 1.00 76.38 91 LYS A N 1
ATOM 665 C CA . LYS A 1 91 ? -21.729 -12.937 17.780 1.00 76.38 91 LYS A CA 1
ATOM 666 C C . LYS A 1 91 ? -23.258 -12.860 17.926 1.00 76.38 91 LYS A C 1
ATOM 668 O O . LYS A 1 91 ? -23.727 -12.215 18.872 1.00 76.38 91 LYS A O 1
ATOM 673 N N . PRO A 1 92 ? -24.040 -13.484 17.025 1.00 76.25 92 PRO A N 1
ATOM 674 C CA . PRO A 1 92 ? -25.486 -13.557 17.187 1.00 76.25 92 PRO A CA 1
ATOM 675 C C . PRO A 1 92 ? -25.809 -14.206 18.537 1.00 76.25 92 PRO A C 1
ATOM 677 O O . PRO A 1 92 ? -25.216 -15.224 18.898 1.00 76.25 92 PRO A O 1
ATOM 680 N N . LYS A 1 93 ? -26.713 -13.582 19.305 1.00 69.75 93 LYS A N 1
ATOM 681 C CA . LYS A 1 93 ? -27.187 -14.138 20.578 1.00 69.75 93 LYS A CA 1
ATOM 682 C C . LYS A 1 93 ? -27.803 -15.518 20.299 1.00 69.75 93 LYS A C 1
ATOM 684 O O . LYS A 1 93 ? -28.602 -15.605 19.361 1.00 69.75 93 LYS A O 1
ATOM 689 N N . PRO A 1 94 ? -27.472 -16.567 21.077 1.00 69.31 94 PRO A N 1
ATOM 690 C CA . PRO A 1 94 ? -28.220 -17.812 21.008 1.00 69.31 94 PRO A CA 1
ATOM 691 C C . PRO A 1 94 ? -29.695 -17.478 21.244 1.00 69.31 94 PRO A C 1
ATOM 693 O O . PRO A 1 94 ? -30.027 -16.728 22.167 1.00 69.31 94 PRO A O 1
ATOM 696 N N . LYS A 1 95 ? -30.563 -17.950 20.348 1.00 65.75 95 LYS A N 1
ATOM 697 C CA . LYS A 1 95 ? -32.013 -17.823 20.502 1.00 65.75 95 LYS A CA 1
ATOM 698 C C . LYS A 1 95 ? -32.375 -18.513 21.823 1.00 65.75 95 LYS A C 1
ATOM 700 O O . LYS A 1 95 ? -31.907 -19.636 21.999 1.00 65.75 95 LYS A O 1
ATOM 705 N N . PRO A 1 96 ? -33.130 -17.875 22.738 1.00 63.16 96 PRO A N 1
ATOM 706 C CA . PRO A 1 96 ? -33.585 -18.559 23.939 1.00 63.16 96 PRO A CA 1
ATOM 707 C C . PRO A 1 96 ? -34.327 -19.818 23.494 1.00 63.16 96 PRO A C 1
ATOM 709 O O . PRO A 1 96 ? -35.269 -19.750 22.695 1.00 63.16 96 PRO A O 1
ATOM 712 N N . GLU A 1 97 ? -33.802 -20.965 23.913 1.00 65.56 97 GLU A N 1
ATOM 713 C CA . GLU A 1 97 ? -34.507 -22.233 23.818 1.00 65.56 97 GLU A CA 1
ATOM 714 C C . GLU A 1 97 ? -35.840 -22.047 24.551 1.00 65.56 97 GLU A C 1
ATOM 716 O O . GLU A 1 97 ? -35.858 -21.385 25.593 1.00 65.56 97 GLU A O 1
ATOM 721 N N . PRO A 1 98 ? -36.967 -22.504 23.983 1.00 58.12 98 PRO A N 1
ATOM 722 C CA . PRO A 1 98 ? -38.250 -22.347 24.643 1.00 58.12 98 PRO A CA 1
ATOM 723 C C . PRO A 1 98 ? -38.172 -23.046 25.999 1.00 58.12 98 PRO A C 1
ATOM 725 O O . PRO A 1 98 ? -37.935 -24.251 26.067 1.00 58.12 98 PRO A O 1
ATOM 728 N N . GLU A 1 99 ? -38.327 -22.254 27.056 1.00 56.22 99 GLU A N 1
ATOM 729 C CA . GLU A 1 99 ? -38.479 -22.719 28.425 1.00 56.22 99 GLU A CA 1
ATOM 730 C C . GLU A 1 99 ? -39.630 -23.729 28.436 1.00 56.22 99 GLU A C 1
ATOM 732 O O . GLU A 1 99 ? -40.781 -23.386 28.164 1.00 56.22 99 GLU A O 1
ATOM 737 N N . THR A 1 100 ? -39.313 -25.002 28.668 1.00 46.31 100 THR A N 1
ATOM 738 C CA . THR A 1 100 ? -40.314 -26.006 29.019 1.00 46.31 100 THR A CA 1
ATOM 739 C C . THR A 1 100 ? -40.967 -25.563 30.322 1.00 46.31 100 THR A C 1
ATOM 741 O O . THR A 1 100 ? -40.295 -25.461 31.349 1.00 46.31 100 THR A O 1
ATOM 744 N N . GLU A 1 101 ? -42.260 -25.257 30.243 1.00 54.28 101 GLU A N 1
ATOM 745 C CA . GLU A 1 101 ? -43.129 -24.955 31.378 1.00 54.28 101 GLU A CA 1
ATOM 746 C C . GLU A 1 101 ? -43.037 -26.068 32.444 1.00 54.28 101 GLU A C 1
ATOM 748 O O . GLU A 1 101 ? -42.829 -27.235 32.097 1.00 54.28 101 GLU A O 1
ATOM 753 N N . PRO A 1 102 ? -43.165 -25.739 33.742 1.00 46.03 102 PRO A N 1
ATOM 754 C CA . PRO A 1 102 ? -43.028 -26.721 34.804 1.00 46.03 102 PRO A CA 1
ATOM 755 C C . PRO A 1 102 ? -44.290 -27.588 34.855 1.00 46.03 102 PRO A C 1
ATOM 757 O O . PRO A 1 102 ? -45.383 -27.091 35.126 1.00 46.03 102 PRO A O 1
ATOM 760 N N . GLU A 1 103 ? -44.144 -28.891 34.617 1.00 47.19 103 GLU A N 1
ATOM 761 C CA . GLU A 1 103 ? -45.196 -29.848 34.951 1.00 47.19 103 GLU A CA 1
ATOM 762 C C . GLU A 1 103 ? -45.248 -30.053 36.471 1.00 47.19 103 GLU A C 1
ATOM 764 O O . GLU A 1 103 ? -44.230 -30.229 37.145 1.00 47.19 103 GLU A O 1
ATOM 769 N N . ALA A 1 104 ? -46.464 -29.966 37.002 1.00 40.34 104 ALA A N 1
ATOM 770 C CA . ALA A 1 104 ? -46.791 -30.068 38.410 1.00 40.34 104 ALA A CA 1
ATOM 771 C C . ALA A 1 104 ? -46.658 -31.510 38.947 1.00 40.34 104 ALA A C 1
ATOM 773 O O . ALA A 1 104 ? -47.187 -32.446 38.359 1.00 40.34 104 ALA A O 1
ATOM 774 N N . GLU A 1 105 ? -46.017 -31.606 40.117 1.00 40.34 105 GLU A N 1
ATOM 775 C CA . GLU A 1 105 ? -46.351 -32.459 41.275 1.00 40.34 105 GLU A CA 1
ATOM 776 C C . GLU A 1 105 ? -46.318 -34.002 41.153 1.00 40.34 105 GLU A C 1
ATOM 778 O O . GLU A 1 105 ? -47.194 -34.625 40.561 1.00 40.34 105 GLU A O 1
ATOM 783 N N . SER A 1 106 ? -45.404 -34.635 41.909 1.00 31.95 106 SER A N 1
ATOM 784 C CA . SER A 1 106 ? -45.719 -35.835 42.711 1.00 31.95 106 SER A CA 1
ATOM 785 C C . SER A 1 106 ? -44.693 -36.062 43.835 1.00 31.95 106 SER A C 1
ATOM 787 O O . SER A 1 106 ? -43.486 -36.016 43.601 1.00 31.95 106 SER A O 1
ATOM 789 N N . ASP A 1 107 ? -45.214 -36.319 45.032 1.00 36.31 107 ASP A N 1
ATOM 790 C CA . ASP A 1 107 ? -44.580 -36.473 46.347 1.00 36.31 107 ASP A CA 1
ATOM 791 C C . ASP A 1 107 ? -43.421 -37.486 46.459 1.00 36.31 107 ASP A C 1
ATOM 793 O O . ASP A 1 107 ? -43.417 -38.505 45.771 1.00 36.31 107 ASP A O 1
ATOM 797 N N . THR A 1 108 ? -42.498 -37.279 47.418 1.00 31.44 108 THR A N 1
ATOM 798 C CA . THR A 1 108 ? -42.251 -38.164 48.593 1.00 31.44 108 THR A CA 1
ATOM 799 C C . THR A 1 108 ? -41.117 -37.604 49.481 1.00 31.44 108 THR A C 1
ATOM 801 O O . THR A 1 108 ? -40.075 -37.167 49.002 1.00 31.44 108 THR A O 1
ATOM 804 N N . GLU A 1 109 ? -41.349 -37.636 50.797 1.00 33.34 109 GLU A N 1
ATOM 805 C CA . GLU A 1 109 ? -40.464 -37.285 51.920 1.00 33.34 109 GLU A CA 1
ATOM 806 C C . GLU A 1 109 ? -39.074 -37.962 51.921 1.00 33.34 109 GLU A C 1
ATOM 808 O O . GLU A 1 109 ? -38.965 -39.147 51.618 1.00 33.34 109 GLU A O 1
ATOM 813 N N . ALA A 1 110 ? -38.038 -37.259 52.418 1.00 31.88 110 ALA A N 1
ATOM 814 C CA . ALA A 1 110 ? -37.311 -37.604 53.660 1.00 31.88 110 ALA A CA 1
ATOM 815 C C . ALA A 1 110 ? -35.973 -36.834 53.833 1.00 31.88 110 ALA A C 1
ATOM 817 O O . ALA A 1 110 ? -34.988 -37.108 53.161 1.00 31.88 110 ALA A O 1
ATOM 818 N N . LYS A 1 111 ? -35.948 -35.955 54.847 1.00 30.88 111 LYS A N 1
ATOM 819 C CA . LYS A 1 111 ? -34.948 -35.858 55.937 1.00 30.88 111 LYS A CA 1
ATOM 820 C C . LYS A 1 111 ? -33.440 -35.720 55.614 1.00 30.88 111 LYS A C 1
ATOM 822 O O . LYS A 1 111 ? -32.781 -36.710 55.314 1.00 30.88 111 LYS A O 1
ATOM 827 N N . GLY A 1 112 ? -32.874 -34.566 55.998 1.00 26.73 112 GLY A N 1
ATOM 828 C CA . GLY A 1 112 ? -31.531 -34.474 56.600 1.00 26.73 112 GLY A CA 1
ATOM 829 C C . GLY A 1 112 ? -30.678 -33.271 56.176 1.00 26.73 112 GLY A C 1
ATOM 830 O O . GLY A 1 112 ? -29.993 -33.352 55.168 1.00 26.73 112 GLY A O 1
ATOM 831 N N . ASP A 1 113 ? -30.651 -32.218 56.996 1.00 33.53 113 ASP A N 1
ATOM 832 C CA . ASP A 1 113 ? -29.499 -31.303 57.153 1.00 33.53 113 ASP A CA 1
ATOM 833 C C . ASP A 1 113 ? -28.561 -31.891 58.244 1.00 33.53 113 ASP A C 1
ATOM 835 O O . ASP A 1 113 ? -29.073 -32.688 59.047 1.00 33.53 113 ASP A O 1
ATOM 839 N N . PRO A 1 114 ? -27.251 -31.544 58.369 1.00 42.75 114 PRO A N 1
ATOM 840 C CA . PRO A 1 114 ? -26.655 -30.243 58.021 1.00 42.75 114 PRO A CA 1
ATOM 841 C C . PRO A 1 114 ? -25.208 -30.251 57.442 1.00 42.75 114 PRO A C 1
ATOM 843 O O . PRO A 1 114 ? -24.523 -31.267 57.419 1.00 42.75 114 PRO A O 1
ATOM 846 N N . GLU A 1 115 ? -24.767 -29.054 57.029 1.00 33.56 115 GLU A N 1
ATOM 847 C CA . GLU A 1 115 ? -23.402 -28.486 57.129 1.00 33.56 115 GLU A CA 1
ATOM 848 C C . GLU A 1 115 ? -22.183 -29.189 56.481 1.00 33.56 115 GLU A C 1
ATOM 850 O O . GLU A 1 115 ? -21.729 -30.251 56.895 1.00 33.56 115 GLU A O 1
ATOM 855 N N . SER A 1 116 ? -21.533 -28.467 55.556 1.00 31.17 116 SER A N 1
ATOM 856 C CA . SER A 1 116 ? -20.069 -28.447 55.407 1.00 31.17 116 SER A CA 1
ATOM 857 C C . SER A 1 116 ? -19.641 -27.125 54.766 1.00 31.17 116 SER A C 1
ATOM 859 O O . SER A 1 116 ? -19.815 -26.902 53.569 1.00 31.17 116 SER A O 1
ATOM 861 N N . GLU A 1 117 ? -19.076 -26.259 55.596 1.00 32.59 117 GLU A N 1
ATOM 862 C CA . GLU A 1 117 ? -18.231 -25.128 55.217 1.00 32.59 117 GLU A CA 1
ATOM 863 C C . GLU A 1 117 ? -16.877 -25.630 54.671 1.00 32.59 117 GLU A C 1
ATOM 865 O O . GLU A 1 117 ? -16.392 -26.669 55.117 1.00 32.59 117 GLU A O 1
ATOM 870 N N . SER A 1 118 ? -16.287 -24.895 53.719 1.00 33.00 118 SER A N 1
ATOM 871 C CA . SER A 1 118 ? -14.837 -24.624 53.546 1.00 33.00 118 SER A CA 1
ATOM 872 C C . SER A 1 118 ? -14.658 -23.877 52.207 1.00 33.00 118 SER A C 1
ATOM 874 O O . SER A 1 118 ? -14.959 -24.440 51.155 1.00 33.00 118 SER A O 1
ATOM 876 N N . GLU A 1 119 ? -14.474 -22.551 52.204 1.00 34.12 119 GLU A N 1
ATOM 877 C CA . GLU A 1 119 ? -13.161 -21.854 52.203 1.00 34.12 119 GLU A CA 1
ATOM 878 C C . GLU A 1 119 ? -12.422 -22.003 50.852 1.00 34.12 119 GLU A C 1
ATOM 880 O O . GLU A 1 119 ? -12.152 -23.113 50.409 1.00 34.12 119 GLU A O 1
ATOM 885 N N . SER A 1 120 ? -12.409 -20.945 50.016 1.00 31.69 120 SER A N 1
ATOM 886 C CA . SER A 1 120 ? -11.298 -19.978 49.766 1.00 31.69 120 SER A CA 1
ATOM 887 C C . SER A 1 120 ? -10.045 -20.638 49.168 1.00 31.69 120 SER A C 1
ATOM 889 O O . SER A 1 120 ? -9.640 -21.693 49.618 1.00 31.69 120 SER A O 1
ATOM 891 N N . GLU A 1 121 ? -9.436 -20.148 48.087 1.00 36.22 121 GLU A N 1
ATOM 892 C CA . GLU A 1 121 ? -8.531 -18.981 47.989 1.00 36.22 121 GLU A CA 1
ATOM 893 C C . GLU A 1 121 ? -8.400 -18.635 46.479 1.00 36.22 121 GLU A C 1
ATOM 895 O O . GLU A 1 121 ? -8.343 -19.529 45.638 1.00 36.22 121 GLU A O 1
ATOM 900 N N . SER A 1 122 ? -8.638 -17.409 46.000 1.00 32.34 122 SER A N 1
ATOM 901 C CA . SER A 1 122 ? -7.747 -16.235 45.973 1.00 32.34 122 SER A CA 1
ATOM 902 C C . SER A 1 122 ? -6.328 -16.507 45.468 1.00 32.34 122 SER A C 1
ATOM 904 O O . SER A 1 122 ? -5.525 -17.055 46.204 1.00 32.34 122 SER A O 1
ATOM 906 N N . ASP A 1 123 ? -5.992 -15.969 44.292 1.00 36.94 123 ASP A N 1
ATOM 907 C CA . ASP A 1 123 ? -4.695 -15.320 44.116 1.00 36.94 123 ASP A CA 1
ATOM 908 C C . ASP A 1 123 ? -4.840 -14.057 43.268 1.00 36.94 123 ASP A C 1
ATOM 910 O O . ASP A 1 123 ? -5.320 -14.046 42.133 1.00 36.94 123 ASP A O 1
ATOM 914 N N . THR A 1 124 ? -4.479 -12.965 43.928 1.00 30.27 124 THR A N 1
ATOM 915 C CA . THR A 1 124 ? -4.379 -11.600 43.441 1.00 30.27 124 THR A CA 1
ATOM 916 C C . THR A 1 124 ? -2.897 -11.323 43.265 1.00 30.27 124 THR A C 1
ATOM 918 O O . THR A 1 124 ? -2.166 -11.369 44.247 1.00 30.27 124 THR A O 1
ATOM 921 N N . GLU A 1 125 ? -2.458 -10.935 42.072 1.00 34.56 125 GLU A N 1
ATOM 922 C CA . GLU A 1 125 ? -1.239 -10.135 41.942 1.00 34.56 125 GLU A CA 1
ATOM 923 C C . GLU A 1 125 ? -1.596 -8.791 41.318 1.00 34.56 125 GLU A C 1
ATOM 925 O O . GLU A 1 125 ? -1.714 -8.615 40.106 1.00 34.56 125 GLU A O 1
ATOM 930 N N . ALA A 1 126 ? -1.799 -7.827 42.213 1.00 35.78 126 ALA A N 1
ATOM 931 C CA . ALA A 1 126 ? -1.648 -6.418 41.933 1.00 35.78 126 ALA A CA 1
ATOM 932 C C . ALA A 1 126 ? -0.239 -6.009 42.370 1.00 35.78 126 ALA A C 1
ATOM 934 O O . ALA A 1 126 ? 0.121 -6.154 43.537 1.00 35.78 126 ALA A O 1
ATOM 935 N N . LYS A 1 127 ? 0.521 -5.403 41.461 1.00 37.62 127 LYS A N 1
ATOM 936 C CA . LYS A 1 127 ? 1.488 -4.379 41.845 1.00 37.62 127 LYS A CA 1
ATOM 937 C C . LYS A 1 127 ? 1.504 -3.304 40.770 1.00 37.62 127 LYS A C 1
ATOM 939 O O . LYS A 1 127 ? 2.058 -3.482 39.690 1.00 37.62 127 LYS A O 1
ATOM 944 N N . GLY A 1 128 ? 0.791 -2.221 41.058 1.00 31.42 128 GLY 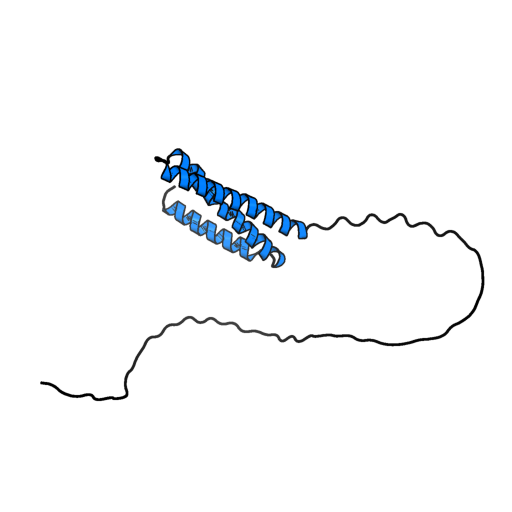A N 1
ATOM 945 C CA . GLY A 1 128 ? 0.982 -0.963 40.361 1.00 31.42 128 GLY A CA 1
ATOM 946 C C . GLY A 1 128 ? 2.234 -0.269 40.876 1.00 31.42 128 GLY A C 1
ATOM 947 O O . GLY A 1 128 ? 2.660 -0.520 41.997 1.00 31.42 128 GLY A O 1
ATOM 948 N N . GLU A 1 129 ? 2.761 0.634 40.063 1.00 35.66 129 GLU A N 1
ATOM 949 C CA . GLU A 1 129 ? 3.171 1.956 40.520 1.00 35.66 129 GLU A CA 1
ATOM 950 C C . GLU A 1 129 ? 3.141 2.911 39.316 1.00 35.66 129 GLU A C 1
ATOM 952 O O . GLU A 1 129 ? 3.716 2.659 38.258 1.00 35.66 129 GLU A O 1
ATOM 957 N N . SER A 1 130 ? 2.355 3.972 39.496 1.00 35.31 130 SER A N 1
ATOM 958 C CA . SER A 1 130 ? 2.456 5.298 38.880 1.00 35.31 130 SER A CA 1
ATOM 959 C C . SER A 1 130 ? 3.900 5.830 39.002 1.00 35.31 130 SER A C 1
ATOM 961 O O . SER A 1 130 ? 4.648 5.372 39.853 1.00 35.31 130 SER A O 1
ATOM 963 N N . ASP A 1 131 ? 4.408 6.805 38.260 1.00 38.09 131 ASP A N 1
ATOM 964 C CA . ASP A 1 131 ? 3.821 8.082 37.883 1.00 38.09 131 ASP A CA 1
ATOM 965 C C . ASP A 1 131 ? 4.842 8.837 36.999 1.00 38.09 131 ASP A C 1
ATOM 967 O O . ASP A 1 131 ? 6.041 8.583 37.086 1.00 38.09 131 ASP A O 1
ATOM 971 N N . THR A 1 132 ? 4.355 9.811 36.225 1.00 31.64 132 THR A N 1
ATOM 972 C CA . THR A 1 132 ? 5.026 11.060 35.784 1.00 31.64 132 THR A CA 1
ATOM 973 C C . THR A 1 132 ? 6.484 11.085 35.288 1.00 31.64 132 THR A C 1
ATOM 975 O O . THR A 1 132 ? 7.423 10.779 36.014 1.00 31.64 132 THR A O 1
ATOM 978 N N . GLY A 1 133 ? 6.710 11.733 34.135 1.00 29.42 133 GLY A N 1
ATOM 979 C CA . GLY A 1 133 ? 8.017 12.352 33.873 1.00 29.42 133 GLY A CA 1
ATOM 980 C C . GLY A 1 133 ? 8.281 12.806 32.442 1.00 29.42 133 GLY A C 1
ATOM 981 O O . GLY A 1 133 ? 8.934 12.112 31.674 1.00 29.42 133 GLY A O 1
ATOM 982 N N . SER A 1 134 ? 7.825 14.006 32.097 1.00 37.78 134 SER A N 1
ATOM 983 C CA . SER A 1 134 ? 8.293 14.782 30.943 1.00 37.78 134 SER A CA 1
ATOM 984 C C . SER A 1 134 ? 9.799 15.087 31.024 1.00 37.78 134 SER A C 1
ATOM 986 O O . SER A 1 134 ? 10.215 15.643 32.035 1.00 37.78 134 SER A O 1
ATOM 988 N N . LYS A 1 135 ? 10.580 14.876 29.951 1.00 39.19 135 LYS A N 1
ATOM 989 C CA . LYS A 1 135 ? 11.300 15.923 29.171 1.00 39.19 135 LYS A CA 1
ATOM 990 C C . LYS A 1 135 ? 12.282 15.331 28.125 1.00 39.19 135 LYS A C 1
ATOM 992 O O . LYS A 1 135 ? 12.632 14.164 28.231 1.00 39.19 135 LYS A O 1
ATOM 997 N N . PRO A 1 136 ? 12.677 16.135 27.110 1.00 43.91 136 PRO A N 1
ATOM 998 C CA . PRO A 1 136 ? 13.384 15.728 25.898 1.00 43.91 136 PRO A CA 1
ATOM 999 C C . PRO A 1 136 ? 14.905 15.803 26.062 1.00 43.91 136 PRO A C 1
ATOM 1001 O O . PRO A 1 136 ? 15.392 16.568 26.891 1.00 43.91 136 PRO A O 1
ATOM 1004 N N . GLU A 1 137 ? 15.642 15.117 25.192 1.00 38.25 137 GLU A N 1
ATOM 1005 C CA . GLU A 1 137 ? 17.084 15.324 25.044 1.00 38.25 137 GLU A CA 1
ATOM 1006 C C . GLU A 1 137 ? 17.425 15.610 23.577 1.00 38.25 137 GLU A C 1
ATOM 1008 O O . GLU A 1 137 ? 17.555 14.719 22.739 1.00 38.25 137 GLU A O 1
ATOM 1013 N N . SER A 1 138 ? 17.523 16.904 23.277 1.00 36.38 138 SER A N 1
ATOM 1014 C CA . SER A 1 138 ? 18.442 17.464 22.293 1.00 36.38 138 SER A CA 1
ATOM 1015 C C . SER A 1 138 ? 19.514 18.214 23.081 1.00 36.38 138 SER A C 1
ATOM 1017 O O . SER A 1 138 ? 19.156 18.997 23.957 1.00 36.38 138 SER A O 1
ATOM 1019 N N . ASP A 1 139 ? 20.791 17.937 22.820 1.00 39.62 139 ASP A N 1
ATOM 1020 C CA . ASP A 1 139 ? 21.820 18.931 22.473 1.00 39.62 139 ASP A CA 1
ATOM 1021 C C . ASP A 1 139 ? 23.225 18.306 22.562 1.00 39.62 139 ASP A C 1
ATOM 1023 O O . ASP A 1 139 ? 23.711 17.900 23.613 1.00 39.62 139 ASP A O 1
ATOM 1027 N N . THR A 1 140 ? 23.835 18.165 21.382 1.00 38.41 140 THR A N 1
ATOM 1028 C CA . THR A 1 140 ? 25.179 18.643 21.025 1.00 38.41 140 THR A CA 1
ATOM 1029 C C . THR A 1 140 ? 26.054 19.162 22.173 1.00 38.41 140 THR A C 1
ATOM 1031 O O . THR A 1 140 ? 25.681 20.140 22.799 1.00 38.41 140 THR A O 1
ATOM 1034 N N . GLU A 1 141 ? 27.281 18.642 22.324 1.00 37.06 141 GLU A N 1
ATOM 1035 C CA . GLU A 1 141 ? 28.500 19.449 22.123 1.00 37.06 141 GLU A CA 1
ATOM 1036 C C . GLU A 1 141 ? 29.770 18.582 22.037 1.00 37.06 141 GLU A C 1
ATOM 1038 O O . GLU A 1 141 ? 29.843 17.459 22.533 1.00 37.06 141 GLU A O 1
ATOM 1043 N N . ALA A 1 142 ? 30.753 19.110 21.314 1.00 35.66 142 ALA A N 1
ATOM 1044 C CA . ALA A 1 142 ? 32.003 18.492 20.906 1.00 35.66 142 ALA A CA 1
ATOM 1045 C C . ALA A 1 142 ? 33.121 18.558 21.978 1.00 35.66 142 ALA A C 1
ATOM 1047 O O . ALA A 1 142 ? 33.065 19.393 22.871 1.00 35.66 142 ALA A O 1
ATOM 1048 N N . LYS A 1 143 ? 34.120 17.661 21.807 1.00 38.28 143 LYS A N 1
ATOM 1049 C CA . LYS A 1 143 ? 35.588 17.665 22.123 1.00 38.28 143 LYS A CA 1
ATOM 1050 C C . LYS A 1 143 ? 36.200 18.899 22.847 1.00 38.28 143 LYS A C 1
ATOM 1052 O O . LYS A 1 143 ? 35.684 19.985 22.623 1.00 38.28 143 LYS A O 1
ATOM 1057 N N . PRO A 1 144 ? 37.430 18.849 23.438 1.00 48.09 144 PRO A N 1
ATOM 1058 C CA . PRO A 1 144 ? 38.506 17.824 23.396 1.00 48.09 144 PRO A CA 1
ATOM 1059 C C . PRO A 1 144 ? 39.173 17.562 24.781 1.00 48.09 144 PRO A C 1
ATOM 1061 O O . PRO A 1 144 ? 38.687 18.059 25.781 1.00 48.09 144 PRO A O 1
ATOM 1064 N N . GLU A 1 145 ? 40.131 16.645 24.971 1.00 39.22 145 GLU A N 1
ATOM 1065 C CA . GLU A 1 145 ? 41.613 16.812 24.971 1.00 39.22 145 GLU A CA 1
ATOM 1066 C C . GLU A 1 145 ? 42.172 15.549 25.690 1.00 39.22 145 GLU A C 1
ATOM 1068 O O . GLU A 1 145 ? 41.531 15.056 26.613 1.00 39.22 145 GLU A O 1
ATOM 1073 N N . SER A 1 146 ? 43.063 14.753 25.087 1.00 37.72 146 SER A N 1
ATOM 1074 C CA . SER A 1 146 ? 44.545 14.759 25.143 1.00 37.72 146 SER A CA 1
ATOM 1075 C C . SER A 1 146 ? 45.182 14.120 26.398 1.00 37.72 146 SER A C 1
ATOM 1077 O O . SER A 1 146 ? 44.796 14.400 27.524 1.00 37.72 146 SER A O 1
ATOM 1079 N N . ASP A 1 147 ? 46.189 13.274 26.116 1.00 41.91 147 ASP A N 1
ATOM 1080 C CA 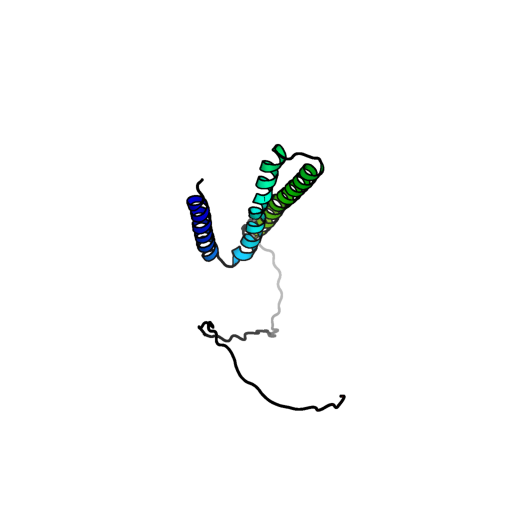. ASP A 1 147 ? 47.285 12.765 26.968 1.00 41.91 147 ASP A CA 1
ATOM 1081 C C . ASP A 1 147 ? 46.894 11.797 28.105 1.00 41.91 147 ASP A C 1
ATOM 1083 O O . ASP A 1 147 ? 46.088 12.092 28.973 1.00 41.91 147 ASP A O 1
ATOM 1087 N N . THR A 1 148 ? 47.416 10.575 28.231 1.00 38.66 148 THR A N 1
ATOM 1088 C CA . THR A 1 148 ? 48.818 10.114 28.355 1.00 38.66 148 THR A CA 1
ATOM 1089 C C . THR A 1 148 ? 48.706 8.560 28.324 1.00 38.66 148 THR A C 1
ATOM 1091 O O . THR A 1 148 ? 47.690 8.033 28.763 1.00 38.66 148 THR A O 1
ATOM 1094 N N . GLU A 1 149 ? 49.569 7.718 27.746 1.00 41.75 149 GLU A N 1
ATOM 1095 C CA . GLU A 1 149 ? 50.865 7.306 28.297 1.00 41.75 149 GLU A CA 1
ATOM 1096 C C . GLU A 1 149 ? 51.541 6.268 27.358 1.00 41.75 149 GLU A C 1
ATOM 1098 O O . GLU A 1 149 ? 51.004 5.204 27.062 1.00 41.75 149 GLU A O 1
ATOM 1103 N N . THR A 1 150 ? 52.719 6.645 26.862 1.00 40.00 150 THR A N 1
ATOM 1104 C CA . THR A 1 150 ? 53.991 5.900 26.779 1.00 40.00 150 THR A CA 1
ATOM 1105 C C . THR A 1 150 ? 54.034 4.395 26.435 1.00 40.00 150 THR A C 1
ATOM 1107 O O . THR A 1 150 ? 53.774 3.537 27.273 1.00 40.00 150 THR A O 1
ATOM 1110 N N . LYS A 1 151 ? 54.671 4.066 25.296 1.00 41.69 151 LYS A N 1
ATOM 1111 C CA . LYS A 1 151 ? 55.697 2.998 25.222 1.00 41.69 151 LYS A CA 1
ATOM 1112 C C . LYS A 1 151 ? 56.759 3.332 24.150 1.00 41.69 151 LYS A C 1
ATOM 1114 O O . LYS A 1 151 ? 56.373 3.663 23.032 1.00 41.69 151 LYS A O 1
ATOM 1119 N N . PRO A 1 152 ? 58.073 3.254 24.452 1.00 49.81 152 PRO A N 1
ATOM 1120 C CA . PRO A 1 152 ? 59.145 3.582 23.513 1.00 49.81 152 PRO A CA 1
ATOM 1121 C C . PRO A 1 152 ? 59.718 2.324 22.838 1.00 49.81 152 PRO A C 1
ATOM 1123 O O . PRO A 1 152 ? 60.073 1.385 23.540 1.00 49.81 152 PRO A O 1
ATOM 1126 N N . GLU A 1 153 ? 59.893 2.324 21.513 1.00 48.78 153 GLU A N 1
ATOM 1127 C CA . GLU A 1 153 ? 60.804 1.422 20.771 1.00 48.78 153 GLU A CA 1
ATOM 1128 C C . GLU A 1 153 ? 61.357 2.231 19.575 1.00 48.78 153 GLU A C 1
ATOM 1130 O O . GLU A 1 153 ? 60.598 2.702 18.740 1.00 48.78 153 GLU A O 1
ATOM 1135 N N . ALA A 1 154 ? 62.586 2.749 19.635 1.00 48.03 154 ALA A N 1
ATOM 1136 C CA . ALA A 1 154 ? 63.864 2.095 19.327 1.00 48.03 154 ALA A CA 1
ATOM 1137 C C . ALA A 1 154 ? 64.243 2.107 17.822 1.00 48.03 154 ALA A C 1
ATOM 1139 O O . ALA A 1 154 ? 63.907 1.191 17.090 1.00 48.03 154 ALA A O 1
ATOM 1140 N N . LYS A 1 155 ? 65.075 3.109 17.476 1.00 44.12 155 LYS A N 1
ATOM 1141 C CA . LYS A 1 155 ? 66.312 3.071 16.655 1.00 44.12 155 LYS A CA 1
ATOM 1142 C C . LYS A 1 155 ? 66.272 2.766 15.138 1.00 44.12 155 LYS A C 1
ATOM 1144 O O . LYS A 1 155 ? 65.520 1.916 14.689 1.00 44.12 155 LYS A O 1
ATOM 1149 N N . GLN A 1 156 ? 67.284 3.356 14.471 1.00 43.41 156 GLN A N 1
ATOM 1150 C CA . GLN A 1 156 ? 67.790 3.222 13.082 1.00 43.41 156 GLN A CA 1
ATOM 1151 C C . GLN A 1 156 ? 67.221 4.277 12.118 1.00 43.41 156 GLN A C 1
ATOM 1153 O O . GLN A 1 156 ? 66.009 4.385 11.995 1.00 43.41 156 GLN A O 1
ATOM 1158 N N . ASP A 1 157 ? 67.992 5.119 11.426 1.00 42.28 157 ASP A N 1
ATOM 1159 C CA . ASP A 1 157 ? 69.437 5.395 11.307 1.00 42.28 157 ASP A CA 1
ATOM 1160 C C . ASP A 1 157 ? 69.602 6.858 10.835 1.00 42.28 157 ASP A C 1
ATOM 1162 O O . ASP A 1 157 ? 68.642 7.382 10.217 1.00 42.28 157 ASP A O 1
#

Sequence (157 aa):
MDLLTEIAVLILGAFVGFEVISKIPNTLHTPLMSATNAIHGIVLLGGLLVIAEASGFFSKLILVVAIAFGTINVIGGFLVTDRMLGMFSKKPKPKPEPETEPEAESDTEAKGDPESESESESDTEAKGESDTGSKPESDTEAKPESDTETKPEAKQD